Protein AF-A0A966YD50-F1 (afdb_monomer)

Foldseek 3Di:
DVVVVVLVVLQVVLQVQLVVQQVVCCVVPVHGQDFDVSSCVRRQVPPDPPGRDHDDDDPQWDWGQDRVVRGIDIDGRVVVVPD

Nearest PDB structures (foldseek):
  7u32-assembly1_A  TM=5.358E-01  e=5.956E+00  Visna/maedi virus EV1 KV1772
  6mux-assembly1_S  TM=2.664E-01  e=5.956E+00  Plasmodium falciparum 3D7

Structure (mmCIF, N/CA/C/O backbone):
data_AF-A0A966YD50-F1
#
_entry.id   AF-A0A966YD50-F1
#
loop_
_atom_site.group_PDB
_atom_site.id
_atom_site.type_symbol
_atom_site.label_atom_id
_atom_site.label_alt_id
_atom_site.label_comp_id
_atom_site.label_asym_id
_atom_site.label_entity_id
_atom_site.label_seq_id
_atom_site.pdbx_PDB_ins_code
_atom_site.Cartn_x
_atom_site.Cartn_y
_atom_site.Cartn_z
_atom_site.occupancy
_atom_site.B_iso_or_equiv
_atom_site.auth_seq_id
_atom_site.auth_comp_id
_atom_site.auth_asym_id
_atom_site.auth_atom_id
_atom_site.pdbx_PDB_model_num
ATOM 1 N N . MET A 1 1 ? 23.557 -1.626 -10.926 1.00 51.88 1 MET A N 1
ATOM 2 C CA . MET A 1 1 ? 23.751 -1.737 -9.461 1.00 51.88 1 MET A CA 1
ATOM 3 C C . MET A 1 1 ? 23.126 -0.581 -8.673 1.00 51.88 1 MET A C 1
ATOM 5 O O . MET A 1 1 ? 22.463 -0.865 -7.688 1.00 51.88 1 MET A O 1
ATOM 9 N N . ALA A 1 2 ? 23.233 0.689 -9.091 1.00 53.31 2 ALA A N 1
ATOM 10 C CA . ALA A 1 2 ? 22.568 1.800 -8.382 1.00 53.31 2 ALA A CA 1
ATOM 11 C C . ALA A 1 2 ? 21.021 1.754 -8.438 1.00 53.31 2 ALA A C 1
ATOM 13 O O . ALA A 1 2 ? 20.363 2.090 -7.457 1.00 53.31 2 ALA A O 1
ATOM 14 N N . ALA A 1 3 ? 20.438 1.285 -9.550 1.00 52.69 3 ALA A N 1
ATOM 15 C CA . ALA A 1 3 ? 18.983 1.197 -9.723 1.00 52.69 3 ALA A CA 1
ATOM 16 C C . ALA A 1 3 ? 18.301 0.223 -8.739 1.00 52.69 3 ALA A C 1
ATOM 18 O O . ALA A 1 3 ? 17.232 0.538 -8.224 1.00 52.69 3 ALA A O 1
ATOM 19 N N . ASP A 1 4 ? 18.921 -0.921 -8.429 1.00 55.88 4 ASP A N 1
ATOM 20 C CA . ASP A 1 4 ? 18.384 -1.903 -7.471 1.00 55.88 4 ASP A CA 1
ATOM 21 C C . ASP A 1 4 ? 18.434 -1.408 -6.022 1.00 55.88 4 ASP A C 1
ATOM 23 O O . ASP A 1 4 ? 17.459 -1.535 -5.280 1.00 55.88 4 ASP A O 1
ATOM 27 N N . ALA A 1 5 ? 19.541 -0.781 -5.616 1.00 54.72 5 ALA A N 1
ATOM 28 C CA . ALA A 1 5 ? 19.670 -0.203 -4.278 1.00 54.72 5 ALA A CA 1
ATOM 29 C C . ALA A 1 5 ? 18.710 0.985 -4.072 1.00 54.72 5 ALA A C 1
ATOM 31 O O . ALA A 1 5 ? 18.107 1.124 -3.003 1.00 54.72 5 ALA A O 1
ATOM 32 N N . TYR A 1 6 ? 18.514 1.801 -5.115 1.00 52.03 6 TYR A N 1
ATOM 33 C CA . TYR A 1 6 ? 17.544 2.895 -5.122 1.00 52.03 6 TYR A CA 1
ATOM 34 C C . TYR A 1 6 ? 16.107 2.366 -5.025 1.00 52.03 6 TYR A C 1
ATOM 36 O O . TYR A 1 6 ? 15.363 2.790 -4.145 1.00 52.03 6 TYR A O 1
ATOM 44 N N . ARG A 1 7 ? 15.739 1.360 -5.833 1.00 62.03 7 ARG A N 1
ATOM 45 C CA . ARG A 1 7 ? 14.433 0.677 -5.760 1.00 62.03 7 ARG A CA 1
ATOM 46 C C . ARG A 1 7 ? 14.162 0.060 -4.392 1.00 62.03 7 ARG A C 1
ATOM 48 O O . ARG A 1 7 ? 13.055 0.182 -3.880 1.00 62.03 7 ARG A O 1
ATOM 55 N N . THR A 1 8 ? 15.174 -0.549 -3.779 1.00 66.06 8 THR A N 1
ATOM 56 C CA . THR A 1 8 ? 15.055 -1.155 -2.445 1.00 66.06 8 THR A CA 1
ATOM 57 C C . THR A 1 8 ? 14.824 -0.094 -1.367 1.00 66.06 8 THR A C 1
ATOM 59 O O . THR A 1 8 ? 13.965 -0.259 -0.503 1.00 66.06 8 THR A O 1
ATOM 62 N N . SER A 1 9 ? 15.565 1.015 -1.423 1.00 64.06 9 S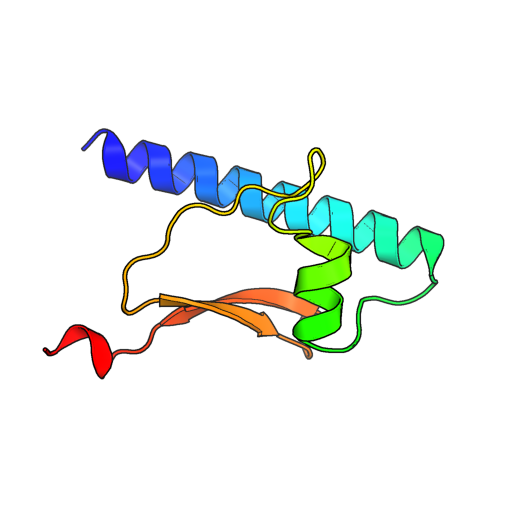ER A N 1
ATOM 63 C CA . SER A 1 9 ? 15.449 2.111 -0.452 1.00 64.06 9 SER A CA 1
ATOM 64 C C . SER A 1 9 ? 14.121 2.861 -0.593 1.00 64.06 9 SER A C 1
ATOM 66 O O . SER A 1 9 ? 13.428 3.072 0.399 1.00 64.06 9 SER A O 1
ATOM 68 N N . VAL A 1 10 ? 13.723 3.192 -1.826 1.00 67.44 10 VAL A N 1
ATOM 69 C CA . VAL A 1 10 ? 12.435 3.840 -2.126 1.00 67.44 10 VAL A CA 1
ATOM 70 C C . VAL A 1 10 ? 11.266 2.912 -1.793 1.00 67.44 10 VAL A C 1
ATOM 72 O O . VAL A 1 10 ? 10.290 3.362 -1.205 1.00 67.44 10 VAL A O 1
ATOM 75 N N . GLY A 1 11 ? 11.381 1.609 -2.070 1.00 71.81 11 GLY A N 1
ATOM 76 C CA . GLY A 1 11 ? 10.376 0.612 -1.693 1.00 71.81 11 GLY A CA 1
ATOM 77 C C . GLY A 1 11 ? 10.151 0.534 -0.183 1.00 71.81 11 GLY A C 1
ATOM 78 O O . GLY A 1 11 ? 9.007 0.539 0.261 1.00 71.81 11 GLY A O 1
ATOM 79 N N . LYS A 1 12 ? 11.223 0.547 0.620 1.00 76.62 12 LYS A N 1
ATOM 80 C CA . LYS A 1 12 ? 11.112 0.586 2.088 1.00 76.62 12 LYS A CA 1
ATOM 81 C C . LYS A 1 12 ? 10.446 1.867 2.590 1.00 76.62 12 LYS A C 1
ATOM 83 O O . LYS A 1 12 ? 9.588 1.796 3.464 1.00 76.62 12 LYS A O 1
ATOM 88 N N . MET A 1 13 ? 10.815 3.023 2.037 1.00 80.94 13 MET A N 1
ATOM 89 C CA . MET A 1 13 ? 10.213 4.310 2.412 1.00 80.94 13 MET A CA 1
ATOM 90 C C . MET A 1 13 ? 8.733 4.377 2.035 1.00 80.94 13 MET A C 1
ATOM 92 O O . MET A 1 13 ? 7.916 4.805 2.844 1.00 80.94 13 MET A O 1
ATOM 96 N N . ALA A 1 14 ? 8.376 3.880 0.850 1.00 79.31 14 ALA A N 1
ATOM 97 C CA . ALA A 1 14 ? 6.993 3.774 0.410 1.00 79.31 14 ALA A CA 1
ATOM 98 C C . ALA A 1 14 ? 6.169 2.879 1.349 1.00 79.31 14 ALA A C 1
ATOM 100 O O . ALA A 1 14 ? 5.098 3.289 1.785 1.00 79.31 14 ALA A O 1
ATOM 101 N N . MET A 1 15 ? 6.684 1.703 1.730 1.00 80.75 15 MET A N 1
ATOM 102 C CA . MET A 1 15 ? 6.003 0.823 2.689 1.00 80.75 15 MET A CA 1
ATOM 103 C C . MET A 1 15 ? 5.807 1.493 4.055 1.00 80.75 15 MET A C 1
ATOM 105 O O . MET A 1 15 ? 4.707 1.444 4.595 1.00 80.75 15 MET A O 1
ATOM 109 N N . MET A 1 16 ? 6.828 2.174 4.587 1.00 85.06 16 MET A N 1
ATOM 110 C CA . MET A 1 16 ? 6.703 2.908 5.853 1.00 85.06 16 MET A CA 1
ATOM 111 C C . MET A 1 16 ? 5.657 4.028 5.773 1.00 85.06 16 MET A C 1
ATOM 113 O O . 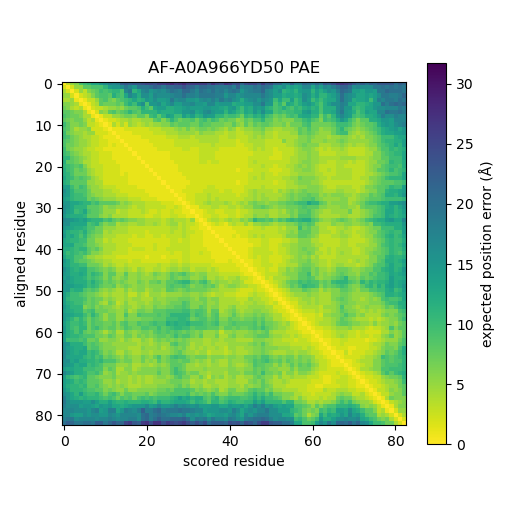MET A 1 16 ? 4.856 4.194 6.690 1.00 85.06 16 MET A O 1
ATOM 117 N N . ALA A 1 17 ? 5.619 4.773 4.667 1.00 87.75 17 ALA A N 1
ATOM 118 C CA . ALA A 1 17 ? 4.640 5.837 4.471 1.00 87.75 17 ALA A CA 1
ATOM 119 C C . ALA A 1 17 ? 3.203 5.289 4.359 1.00 87.75 17 ALA A C 1
ATOM 121 O O . ALA A 1 17 ? 2.267 5.891 4.888 1.00 87.75 17 ALA A O 1
ATOM 122 N N . VAL A 1 18 ? 3.031 4.119 3.734 1.00 88.00 18 VAL A N 1
ATOM 123 C CA . VAL A 1 18 ? 1.758 3.383 3.710 1.00 88.00 18 VAL A CA 1
ATOM 124 C C . VAL A 1 18 ? 1.330 2.977 5.116 1.00 88.00 18 VAL A C 1
ATOM 126 O O . VAL A 1 18 ? 0.185 3.219 5.490 1.00 88.00 18 VAL A O 1
ATOM 129 N N . GLU A 1 19 ? 2.228 2.392 5.911 1.00 88.31 19 GLU A N 1
ATOM 130 C CA . GLU A 1 19 ? 1.917 2.000 7.292 1.00 88.31 19 GLU A CA 1
ATOM 131 C C . GLU A 1 19 ? 1.529 3.215 8.148 1.00 88.31 19 GLU A C 1
ATOM 133 O O . GLU A 1 19 ? 0.543 3.167 8.885 1.00 88.31 19 GLU A O 1
ATOM 138 N N . GLN A 1 20 ? 2.230 4.340 7.988 1.00 90.06 20 GLN A N 1
ATOM 139 C CA . GLN A 1 20 ? 1.886 5.589 8.662 1.00 90.06 20 GLN A CA 1
ATOM 140 C C . GLN A 1 20 ? 0.494 6.096 8.254 1.00 90.06 20 GLN A C 1
ATOM 142 O O . GLN A 1 20 ? -0.304 6.466 9.115 1.00 90.06 20 GLN A O 1
ATOM 147 N N . ARG A 1 21 ? 0.172 6.089 6.955 1.00 90.31 21 ARG A N 1
ATOM 148 C CA . ARG A 1 21 ? -1.148 6.483 6.437 1.00 90.31 21 ARG A CA 1
ATOM 149 C C . ARG A 1 21 ? -2.263 5.582 6.948 1.00 90.31 21 ARG A C 1
ATOM 151 O O . ARG A 1 21 ? -3.301 6.095 7.346 1.00 90.31 21 ARG A O 1
ATOM 158 N N . LEU A 1 22 ? -2.044 4.269 6.988 1.00 89.50 22 LEU A N 1
ATOM 159 C CA . LEU A 1 22 ? -2.993 3.311 7.559 1.00 89.50 22 LEU A CA 1
ATOM 160 C C . LEU A 1 22 ? -3.246 3.595 9.040 1.00 89.50 22 LEU A C 1
ATOM 162 O O . LEU A 1 22 ? -4.399 3.625 9.462 1.00 89.50 22 LEU A O 1
ATOM 166 N N . SER A 1 23 ? -2.192 3.870 9.813 1.00 90.69 23 SER A N 1
ATOM 167 C CA . SER A 1 23 ? -2.330 4.230 11.227 1.00 90.69 23 SER A CA 1
ATOM 168 C C . SER A 1 23 ? -3.115 5.530 11.415 1.00 90.69 23 SER A C 1
ATOM 170 O O . SER A 1 23 ? -3.946 5.611 12.317 1.00 90.69 23 SER A O 1
ATOM 172 N N . LEU A 1 24 ? -2.880 6.539 10.570 1.00 91.56 24 LEU A N 1
ATOM 173 C CA . LEU A 1 24 ? -3.629 7.799 10.599 1.00 91.56 24 LEU A CA 1
ATOM 174 C C . LEU A 1 24 ? -5.088 7.600 10.186 1.00 91.56 24 LEU A C 1
ATOM 176 O O . LEU A 1 24 ? -5.984 8.164 10.806 1.00 91.56 24 LEU A O 1
ATOM 180 N N . TYR A 1 25 ? -5.344 6.801 9.153 1.00 91.31 25 TYR A N 1
ATOM 181 C CA . TYR A 1 25 ? -6.695 6.474 8.714 1.00 91.31 25 TYR A CA 1
ATOM 182 C C . TYR A 1 25 ? -7.459 5.747 9.823 1.00 91.31 25 TYR A C 1
ATOM 184 O O . TYR A 1 25 ? -8.547 6.172 10.196 1.00 91.31 25 TYR A O 1
ATOM 192 N N . GLN A 1 26 ? -6.852 4.728 10.436 1.00 91.06 26 GLN A N 1
ATOM 193 C CA . GLN A 1 26 ? -7.447 4.010 11.560 1.00 91.06 26 GLN A CA 1
ATOM 194 C C . GLN A 1 26 ? -7.722 4.928 12.753 1.00 91.06 26 GLN A C 1
ATOM 196 O O . GLN A 1 26 ? -8.780 4.826 13.365 1.00 91.06 26 GLN A O 1
ATOM 201 N N . ALA A 1 27 ? -6.808 5.845 13.076 1.00 92.75 27 ALA A N 1
ATOM 202 C CA . ALA A 1 27 ? -7.016 6.804 14.158 1.00 92.75 27 ALA A CA 1
ATOM 203 C C . ALA A 1 27 ? -8.178 7.776 13.877 1.00 92.75 27 ALA A C 1
ATOM 205 O O . ALA A 1 27 ? -8.874 8.175 14.806 1.00 92.75 27 ALA A O 1
ATOM 206 N N . GLN A 1 28 ? -8.396 8.146 12.611 1.00 91.44 28 GLN A N 1
ATOM 207 C CA . GLN A 1 28 ? -9.457 9.072 12.199 1.00 91.44 28 GLN A CA 1
ATOM 208 C C . GLN A 1 28 ? -10.823 8.389 12.028 1.00 91.44 28 GLN A C 1
ATOM 210 O O . GLN A 1 28 ? -11.842 8.966 12.397 1.00 91.44 28 GLN A O 1
ATOM 215 N N . HIS A 1 29 ? -10.852 7.176 11.473 1.00 90.62 29 HIS A N 1
ATOM 216 C CA . HIS A 1 29 ? -12.082 6.468 11.097 1.00 90.62 29 HIS A CA 1
ATOM 217 C C . HIS A 1 29 ? -12.467 5.339 12.063 1.00 90.62 29 HIS A C 1
ATOM 219 O O . HIS A 1 29 ? -13.580 4.826 11.992 1.00 90.62 29 HIS A O 1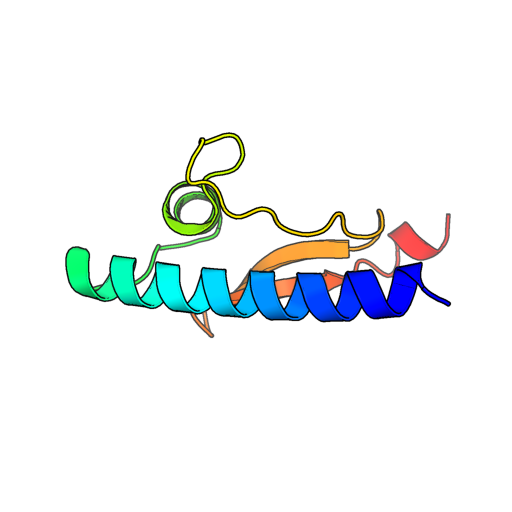
ATOM 225 N N . GLY A 1 30 ? -11.565 4.928 12.957 1.00 90.62 30 GLY A N 1
ATOM 226 C CA . GLY A 1 30 ? -11.760 3.805 13.879 1.00 90.62 30 GLY A CA 1
ATOM 227 C C . GLY A 1 30 ? -1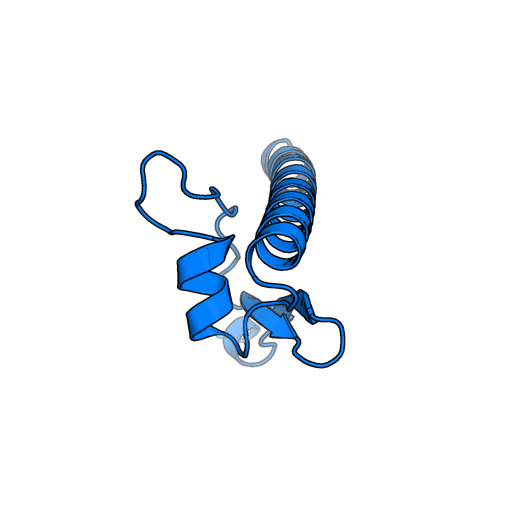1.557 2.418 13.254 1.00 90.62 30 GLY A C 1
ATOM 228 O O . GLY A 1 30 ? -11.481 1.431 13.983 1.00 90.62 30 GLY A O 1
ATOM 229 N N . ASP A 1 31 ? -11.417 2.326 11.931 1.00 87.31 31 ASP A N 1
ATOM 230 C CA . ASP A 1 31 ? -11.100 1.096 11.202 1.00 87.31 31 ASP A CA 1
ATOM 231 C C . ASP A 1 31 ? -10.166 1.407 10.024 1.00 87.31 31 ASP A C 1
ATOM 233 O O . ASP A 1 31 ? -9.923 2.557 9.666 1.00 87.31 31 ASP A O 1
ATOM 237 N N . LEU A 1 32 ? -9.608 0.358 9.443 1.00 88.00 32 LEU A N 1
ATOM 238 C CA . LEU A 1 32 ? -8.767 0.387 8.257 1.00 88.00 32 LEU A CA 1
ATOM 239 C C . LEU A 1 32 ? -9.636 0.294 6.990 1.00 88.00 32 LEU A C 1
ATOM 241 O O . LEU A 1 32 ? -10.757 -0.219 7.051 1.00 88.00 32 LEU A O 1
ATOM 245 N N . PRO A 1 33 ? -9.141 0.774 5.836 1.00 85.12 33 PRO A N 1
ATOM 246 C CA . PRO A 1 33 ? -9.919 0.802 4.604 1.00 85.12 33 PRO A CA 1
ATOM 247 C C . PRO A 1 33 ? -10.370 -0.604 4.196 1.00 85.12 33 PRO A C 1
ATOM 249 O O . PRO A 1 33 ? -9.586 -1.555 4.178 1.00 85.12 33 PRO A O 1
ATOM 252 N N . GLN A 1 34 ? -11.650 -0.734 3.851 1.00 82.75 34 GLN A N 1
ATOM 253 C CA . 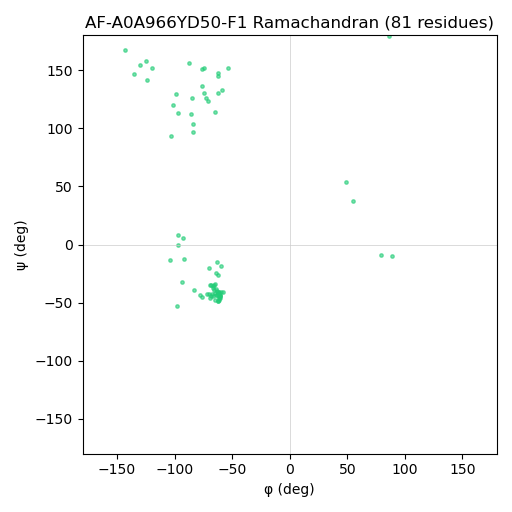GLN A 1 34 ? -12.219 -2.010 3.434 1.00 82.75 34 GLN A CA 1
ATOM 254 C C . GLN A 1 34 ? -11.957 -2.237 1.944 1.00 82.75 34 GLN A C 1
ATOM 256 O O . GLN A 1 34 ?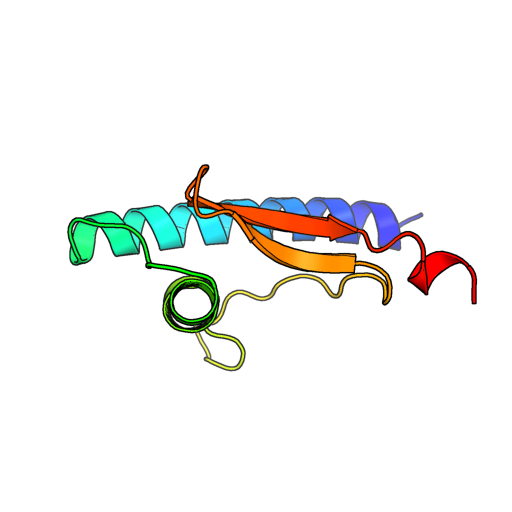 -12.607 -1.657 1.077 1.00 82.75 34 GLN A O 1
ATOM 261 N N . GLY A 1 35 ? -10.987 -3.104 1.660 1.00 83.00 35 GLY A N 1
ATOM 262 C CA . GLY A 1 35 ? -10.676 -3.546 0.306 1.00 83.00 35 GLY A CA 1
ATOM 263 C C . GLY A 1 35 ? -9.713 -2.637 -0.457 1.00 83.00 35 GLY A C 1
ATOM 264 O O . GLY A 1 35 ? -9.219 -1.622 0.036 1.00 83.00 35 GLY A O 1
ATOM 265 N N . TYR A 1 36 ? -9.423 -3.054 -1.689 1.00 81.25 36 TYR A N 1
ATOM 266 C CA . TYR A 1 36 ? -8.370 -2.467 -2.512 1.00 81.25 36 TYR A CA 1
ATOM 267 C C . TYR A 1 36 ? -8.681 -1.033 -2.959 1.00 81.25 36 TYR A C 1
ATOM 269 O O . TYR A 1 36 ? -7.826 -0.164 -2.827 1.00 81.25 36 TYR A O 1
ATOM 277 N N . ASP A 1 37 ? -9.905 -0.750 -3.414 1.00 83.88 37 ASP A N 1
ATOM 278 C CA . ASP A 1 37 ? -10.282 0.590 -3.884 1.00 83.88 37 ASP A CA 1
ATOM 279 C C . ASP A 1 37 ? -10.171 1.656 -2.792 1.00 83.88 37 ASP A C 1
ATOM 281 O O . ASP A 1 37 ? -9.595 2.720 -3.021 1.00 83.88 37 ASP A O 1
ATOM 285 N N . GLY A 1 38 ? -10.686 1.364 -1.593 1.00 85.62 38 GLY A N 1
ATOM 286 C CA . GLY A 1 38 ? -10.578 2.265 -0.446 1.00 85.62 38 GLY A CA 1
ATOM 287 C C . GLY A 1 38 ? -9.124 2.465 -0.033 1.00 85.62 38 GLY A C 1
ATOM 288 O O . GLY A 1 38 ? -8.697 3.584 0.224 1.00 85.62 38 GLY A O 1
ATOM 289 N N . PHE A 1 39 ? -8.329 1.396 -0.055 1.00 87.12 39 PHE A N 1
ATOM 290 C CA . PHE A 1 39 ? -6.906 1.481 0.232 1.00 87.12 39 PHE A CA 1
ATOM 291 C C . PHE A 1 39 ? -6.162 2.375 -0.779 1.00 87.12 39 PHE A C 1
ATOM 293 O O . PHE A 1 39 ? -5.430 3.282 -0.385 1.00 87.12 39 PHE A O 1
ATOM 300 N N . ILE A 1 40 ? -6.370 2.186 -2.084 1.00 86.31 40 ILE A N 1
ATOM 301 C CA . ILE A 1 40 ? -5.712 3.009 -3.107 1.00 86.31 40 ILE A CA 1
ATOM 302 C C . ILE A 1 40 ? -6.161 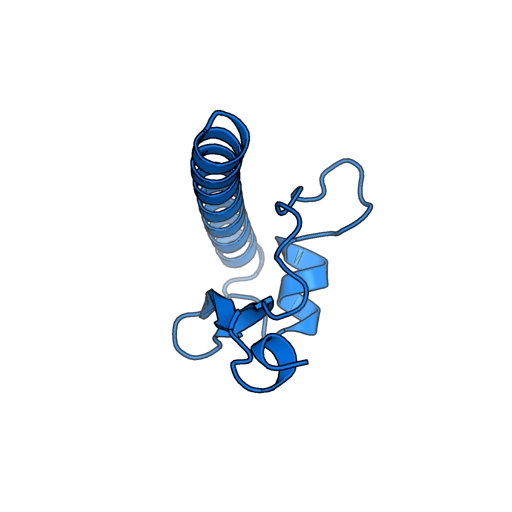4.469 -3.012 1.00 86.31 40 ILE A C 1
ATOM 304 O O . ILE A 1 40 ? -5.322 5.367 -3.075 1.00 86.31 40 ILE A O 1
ATOM 308 N N . ARG A 1 41 ? -7.459 4.727 -2.833 1.00 87.94 41 ARG A N 1
ATOM 309 C CA . ARG A 1 41 ? -7.993 6.094 -2.795 1.00 87.94 41 ARG A CA 1
ATOM 310 C C . ARG A 1 41 ? -7.626 6.848 -1.529 1.00 87.94 41 ARG A C 1
ATOM 312 O O . ARG A 1 41 ? -7.251 8.003 -1.638 1.00 87.94 41 ARG A O 1
ATOM 319 N N . GLU A 1 42 ? -7.690 6.214 -0.363 1.00 88.25 42 GLU A N 1
ATOM 320 C CA . GLU A 1 42 ? -7.531 6.908 0.922 1.00 88.25 42 GLU A CA 1
ATOM 321 C C . GLU A 1 42 ? -6.087 6.881 1.436 1.00 88.25 42 GLU A C 1
ATOM 323 O O . GLU A 1 42 ? -5.634 7.820 2.087 1.00 88.25 42 GLU A O 1
ATOM 328 N N . ILE A 1 43 ? -5.338 5.811 1.147 1.00 88.69 43 ILE A N 1
ATOM 329 C CA . ILE A 1 43 ? -3.980 5.617 1.675 1.00 88.69 43 ILE A CA 1
ATOM 330 C C . ILE A 1 43 ? -2.944 6.052 0.646 1.00 88.69 43 ILE A C 1
ATOM 332 O O . ILE A 1 43 ? -2.075 6.870 0.960 1.00 88.69 43 ILE A O 1
ATOM 336 N N . ILE A 1 44 ? -3.038 5.516 -0.578 1.00 87.19 44 ILE A N 1
ATOM 337 C CA . ILE A 1 44 ? -2.064 5.794 -1.641 1.00 87.19 44 ILE A CA 1
ATOM 338 C C . ILE A 1 44 ? -2.310 7.164 -2.271 1.00 87.19 44 ILE A C 1
ATOM 340 O O . ILE A 1 44 ? -1.348 7.899 -2.469 1.00 87.19 44 ILE A O 1
ATOM 344 N N . GLN A 1 45 ? -3.566 7.528 -2.549 1.00 88.12 45 GLN A N 1
ATOM 345 C CA . GLN A 1 45 ? -3.942 8.804 -3.174 1.00 88.12 45 GLN A CA 1
ATOM 346 C C . GLN A 1 45 ? -3.109 9.117 -4.438 1.00 88.12 45 GLN A C 1
ATOM 348 O O . GLN A 1 45 ? -2.452 10.158 -4.514 1.00 88.12 45 GLN A O 1
ATOM 353 N N . PRO A 1 46 ? -3.051 8.211 -5.434 1.00 82.81 46 PRO A N 1
ATOM 354 C CA . PRO A 1 46 ? -2.197 8.409 -6.600 1.00 82.81 46 PRO A CA 1
ATOM 355 C C . PRO A 1 46 ? -2.621 9.659 -7.383 1.00 82.81 46 PRO A C 1
ATOM 357 O O . PRO A 1 46 ? -3.789 9.819 -7.723 1.00 82.81 46 PRO A O 1
ATOM 360 N N . GLY A 1 47 ? -1.661 10.531 -7.696 1.00 79.56 47 GLY A N 1
ATOM 361 C CA . GLY A 1 47 ? -1.907 11.773 -8.440 1.00 79.56 47 GLY A CA 1
ATOM 362 C C . GLY A 1 47 ? -2.263 12.984 -7.574 1.00 79.56 47 GLY A C 1
ATOM 363 O O . GLY A 1 47 ? -2.228 14.103 -8.079 1.00 79.56 47 GLY A O 1
ATOM 364 N N . GLU A 1 48 ? -2.522 12.793 -6.278 1.00 84.00 48 GLU A N 1
ATOM 365 C CA . GLU A 1 48 ? -2.692 13.902 -5.339 1.00 84.00 48 GLU A CA 1
ATOM 366 C C . GLU A 1 48 ? -1.334 14.523 -4.964 1.00 84.00 48 GLU A C 1
ATOM 368 O O . GLU A 1 48 ? -0.320 13.818 -4.904 1.00 84.00 48 GLU A O 1
ATOM 373 N N . PRO A 1 49 ? -1.280 15.826 -4.631 1.00 78.62 49 PRO A N 1
ATOM 374 C CA . PRO A 1 49 ? -0.049 16.487 -4.188 1.00 78.62 49 PRO A CA 1
ATOM 375 C C . PRO A 1 49 ? 0.504 15.904 -2.879 1.00 78.62 49 PRO A C 1
ATOM 377 O O . PRO A 1 49 ? 1.710 15.946 -2.644 1.00 78.62 49 PRO A O 1
ATOM 380 N N . ALA A 1 50 ? -0.366 15.329 -2.045 1.00 78.56 50 ALA A N 1
ATOM 381 C CA . ALA A 1 50 ? 0.012 14.560 -0.865 1.00 78.56 50 ALA A CA 1
ATOM 382 C C . ALA A 1 50 ? 0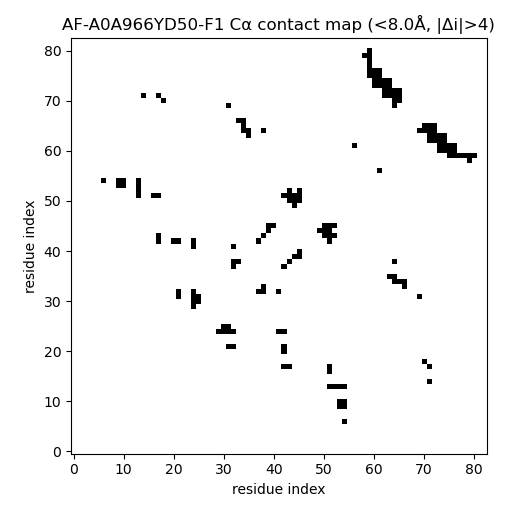.026 13.041 -1.129 1.00 78.56 50 ALA A C 1
ATOM 384 O O . ALA A 1 50 ? 0.153 12.271 -0.187 1.00 78.56 50 ALA A O 1
ATOM 385 N N . GLY A 1 51 ? -0.121 12.572 -2.365 1.00 81.62 51 GLY A N 1
ATOM 386 C CA . GLY A 1 51 ? -0.128 11.148 -2.691 1.00 81.62 51 GLY A CA 1
ATOM 387 C C . GLY A 1 51 ? 1.184 10.444 -2.348 1.00 81.62 51 GLY A C 1
ATOM 388 O O . GLY A 1 51 ? 2.270 11.023 -2.440 1.00 81.62 51 GLY A O 1
ATOM 389 N N . LEU A 1 52 ? 1.102 9.168 -1.974 1.00 84.44 52 LEU A N 1
ATOM 390 C CA . LEU A 1 52 ? 2.282 8.327 -1.830 1.00 84.44 52 LEU A CA 1
ATOM 391 C C . LEU A 1 52 ? 2.837 7.971 -3.209 1.00 84.44 52 LEU A C 1
ATOM 393 O O . LEU A 1 52 ? 2.147 7.403 -4.055 1.00 84.44 52 LEU A O 1
ATOM 397 N N . GLN A 1 53 ? 4.122 8.255 -3.416 1.00 79.56 53 GLN A N 1
ATOM 398 C CA . GLN A 1 53 ? 4.835 7.811 -4.608 1.00 79.56 53 GLN A CA 1
ATOM 399 C C . GLN A 1 53 ? 5.331 6.384 -4.404 1.00 79.56 53 GLN A C 1
ATOM 401 O O . GLN A 1 53 ? 6.373 6.141 -3.791 1.00 79.56 53 GLN A O 1
ATOM 406 N N . LEU A 1 54 ? 4.562 5.431 -4.918 1.00 79.44 54 LEU A N 1
ATOM 407 C CA . LEU A 1 54 ? 4.997 4.045 -4.976 1.00 79.44 54 LEU A CA 1
ATOM 408 C C . LEU A 1 54 ? 6.014 3.872 -6.116 1.00 79.44 54 LEU A C 1
ATOM 410 O O . LEU A 1 54 ? 5.805 4.408 -7.209 1.00 79.44 54 LEU A O 1
ATOM 414 N N . PRO A 1 55 ? 7.123 3.142 -5.898 1.00 78.19 55 PRO A N 1
ATOM 415 C CA . PRO A 1 55 ? 8.068 2.872 -6.966 1.00 78.19 55 PRO A CA 1
ATOM 416 C C . PRO A 1 55 ? 7.404 2.062 -8.076 1.00 78.19 55 PRO A C 1
ATOM 418 O O . PRO A 1 55 ? 6.586 1.176 -7.837 1.00 78.19 55 PRO A O 1
ATOM 421 N N . MET A 1 56 ? 7.804 2.345 -9.312 1.00 78.81 56 MET A N 1
ATOM 422 C CA . MET A 1 56 ? 7.308 1.606 -10.462 1.00 78.81 56 MET A CA 1
ATOM 423 C C . MET A 1 56 ? 7.775 0.149 -10.385 1.00 78.81 56 MET A C 1
ATOM 425 O O . MET A 1 56 ? 8.977 -0.147 -10.461 1.00 78.81 56 MET A O 1
ATOM 429 N N . LEU A 1 57 ? 6.802 -0.745 -10.224 1.00 76.25 57 LEU A N 1
ATOM 430 C CA . LEU A 1 57 ? 7.014 -2.180 -10.214 1.00 76.25 57 LEU A CA 1
ATOM 431 C C . LEU A 1 57 ? 7.284 -2.703 -11.639 1.00 76.25 57 LEU A C 1
ATOM 433 O O . LEU A 1 57 ? 6.842 -2.103 -12.624 1.00 76.25 57 LEU A O 1
ATOM 437 N N . PRO A 1 58 ? 8.029 -3.811 -11.782 1.00 79.75 58 PRO A N 1
ATOM 438 C CA . PRO A 1 58 ? 8.089 -4.570 -13.025 1.00 79.75 58 PRO A CA 1
ATOM 439 C C . PRO A 1 58 ? 6.690 -4.957 -13.520 1.00 79.75 58 PRO A C 1
ATOM 441 O O . PRO A 1 58 ? 5.795 -5.189 -12.720 1.00 79.75 58 PRO A O 1
ATOM 444 N N . TYR A 1 59 ? 6.518 -5.122 -14.832 1.00 78.7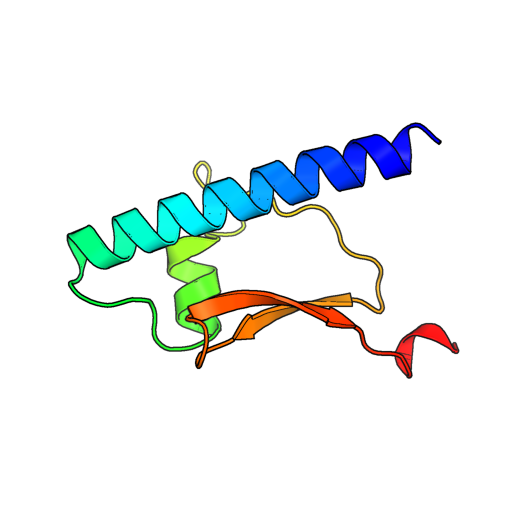5 59 TYR A N 1
ATOM 445 C CA . TYR A 1 59 ? 5.218 -5.421 -15.458 1.00 78.75 59 TYR A CA 1
ATOM 446 C C . TYR A 1 59 ? 4.545 -6.726 -14.974 1.00 78.75 59 TYR A C 1
ATOM 448 O O . TYR A 1 59 ? 3.347 -6.932 -15.171 1.00 78.75 59 TYR A O 1
ATOM 456 N N . TYR A 1 60 ? 5.318 -7.629 -14.369 1.00 78.00 60 TYR A N 1
ATOM 457 C CA . TYR A 1 60 ? 4.846 -8.877 -13.770 1.00 78.00 60 TYR A CA 1
ATOM 458 C C . TYR A 1 60 ? 4.535 -8.739 -12.272 1.00 78.00 60 TYR A C 1
ATOM 460 O O . TYR A 1 60 ? 4.265 -9.742 -11.623 1.00 78.00 60 TYR A O 1
ATOM 468 N N . GLN A 1 61 ? 4.597 -7.538 -11.704 1.00 80.88 61 GLN A N 1
ATOM 469 C CA . GLN A 1 61 ? 4.286 -7.265 -10.306 1.00 80.88 61 GLN A CA 1
ATOM 470 C C . GLN A 1 61 ? 3.198 -6.197 -10.218 1.00 80.88 61 GLN A C 1
ATOM 472 O O . GLN A 1 61 ? 3.202 -5.229 -10.975 1.00 80.88 61 GLN A O 1
ATOM 477 N N . GLU A 1 62 ? 2.282 -6.360 -9.272 1.00 79.38 62 GLU A N 1
ATOM 478 C CA . GLU A 1 62 ? 1.227 -5.389 -9.001 1.00 79.38 62 GLU A CA 1
ATOM 479 C C . GLU A 1 62 ? 1.091 -5.172 -7.498 1.00 79.38 62 GLU A C 1
ATOM 481 O O . GLU A 1 62 ? 1.314 -6.075 -6.688 1.00 79.38 62 GLU A O 1
ATOM 486 N N . TYR A 1 63 ? 0.744 -3.948 -7.123 1.00 80.81 63 TYR A N 1
ATOM 487 C CA . TYR A 1 63 ? 0.390 -3.638 -5.751 1.00 80.81 63 TYR A CA 1
ATOM 488 C C . TYR A 1 63 ? -0.995 -4.196 -5.450 1.00 80.81 63 TYR A C 1
ATOM 490 O O . TYR A 1 63 ? -1.940 -3.935 -6.183 1.00 80.81 63 TYR A O 1
ATOM 498 N N . ALA A 1 64 ? -1.117 -4.925 -4.350 1.00 81.31 64 ALA A N 1
ATOM 499 C CA . ALA A 1 64 ? -2.383 -5.444 -3.867 1.00 81.31 64 ALA A CA 1
ATOM 500 C C . ALA A 1 64 ? -2.558 -5.104 -2.387 1.00 81.31 64 ALA A C 1
ATOM 502 O O . ALA A 1 64 ? -1.594 -4.911 -1.645 1.00 81.31 64 ALA A O 1
ATOM 503 N N . TYR A 1 65 ? -3.811 -5.026 -1.960 1.00 82.69 65 TYR A N 1
ATOM 504 C CA . TYR A 1 65 ? -4.164 -4.884 -0.556 1.00 82.69 65 TYR A CA 1
ATOM 505 C C . TYR A 1 65 ? -4.598 -6.245 -0.033 1.00 82.69 65 TYR A C 1
ATOM 507 O O . TYR A 1 65 ? -5.556 -6.822 -0.547 1.00 82.69 65 TYR A O 1
ATOM 515 N N . ASP A 1 66 ? -3.895 -6.759 0.971 1.00 81.62 66 ASP A N 1
ATOM 516 C CA . ASP A 1 66 ? -4.298 -7.982 1.652 1.00 81.62 66 ASP A CA 1
ATOM 517 C C . ASP A 1 66 ? -5.292 -7.627 2.772 1.00 81.62 66 ASP A C 1
ATOM 519 O O . ASP A 1 66 ? -4.891 -6.994 3.750 1.00 81.62 66 ASP A O 1
ATOM 523 N N . PRO A 1 67 ? -6.577 -8.018 2.677 1.00 75.06 67 PRO A N 1
ATOM 524 C CA . PRO A 1 67 ? -7.578 -7.704 3.694 1.00 75.06 67 PRO A CA 1
ATOM 525 C C . PRO A 1 67 ? -7.372 -8.472 5.007 1.00 75.06 67 PRO A C 1
ATOM 527 O O . PRO A 1 67 ? -7.883 -8.038 6.038 1.00 75.06 67 PRO A O 1
ATOM 530 N N . ALA A 1 68 ? -6.638 -9.592 4.997 1.00 77.88 68 ALA A N 1
ATOM 531 C CA . ALA A 1 68 ? -6.373 -10.380 6.198 1.00 77.88 68 ALA A CA 1
ATOM 532 C C . ALA A 1 68 ? -5.308 -9.712 7.073 1.00 77.88 68 ALA A C 1
ATOM 534 O O . ALA A 1 68 ? -5.474 -9.592 8.286 1.00 77.88 68 ALA A O 1
ATOM 535 N N . THR A 1 69 ? -4.224 -9.243 6.452 1.00 78.31 69 THR A N 1
ATOM 536 C CA . THR A 1 69 ? -3.149 -8.524 7.156 1.00 78.31 69 THR A CA 1
ATOM 537 C C . THR A 1 69 ? -3.353 -7.012 7.178 1.00 78.31 69 THR A C 1
ATOM 539 O O . THR A 1 69 ? -2.680 -6.317 7.938 1.00 78.31 69 THR A O 1
ATOM 542 N N . LYS A 1 70 ? -4.298 -6.506 6.377 1.00 77.81 70 LYS A N 1
ATOM 543 C CA . LYS A 1 70 ? -4.608 -5.089 6.168 1.00 77.81 70 LYS A CA 1
ATOM 544 C C . LYS A 1 70 ? -3.388 -4.269 5.729 1.00 77.81 70 LYS A C 1
ATOM 546 O O . LYS A 1 70 ? -3.226 -3.117 6.133 1.00 77.81 70 LYS A O 1
ATOM 551 N N . LYS A 1 71 ? -2.526 -4.864 4.895 1.00 78.25 71 LYS A N 1
ATOM 552 C CA . LYS A 1 71 ? -1.259 -4.281 4.424 1.00 78.25 71 LYS A CA 1
ATOM 553 C C . LYS A 1 71 ? -1.166 -4.245 2.901 1.00 78.25 71 LYS A C 1
ATOM 555 O O . LYS A 1 71 ? -1.812 -5.018 2.196 1.00 78.25 71 LYS A O 1
ATOM 560 N N . LEU A 1 72 ? -0.304 -3.354 2.410 1.00 80.69 72 LEU A N 1
ATOM 561 C CA . LEU A 1 72 ? 0.152 -3.373 1.025 1.00 80.69 72 LEU A CA 1
ATOM 562 C C . LEU A 1 72 ? 1.087 -4.563 0.817 1.00 80.69 72 LEU A C 1
ATOM 564 O O . LEU A 1 72 ? 2.122 -4.668 1.475 1.00 80.69 72 LEU A O 1
ATOM 568 N N . VAL A 1 73 ? 0.743 -5.417 -0.133 1.00 81.00 73 VAL A N 1
ATOM 569 C CA . VAL A 1 73 ? 1.572 -6.529 -0.587 1.00 81.00 73 VAL A CA 1
ATOM 570 C C . VAL A 1 73 ? 1.885 -6.351 -2.068 1.00 81.00 73 VAL A C 1
ATOM 572 O O . VAL A 1 73 ? 1.132 -5.726 -2.813 1.00 81.00 73 VAL A O 1
ATOM 575 N N . VAL A 1 74 ? 3.024 -6.878 -2.502 1.00 80.56 74 VAL A N 1
ATOM 576 C CA . VAL A 1 74 ? 3.364 -6.943 -3.925 1.00 80.56 74 VAL A CA 1
ATOM 577 C C . VAL A 1 74 ? 2.994 -8.337 -4.404 1.00 80.56 74 VAL A C 1
ATOM 579 O O . VAL A 1 74 ? 3.590 -9.318 -3.964 1.00 80.56 74 VAL A O 1
ATOM 582 N N . MET A 1 75 ? 1.991 -8.428 -5.273 1.00 78.81 75 MET A N 1
ATOM 583 C CA . MET A 1 75 ? 1.639 -9.673 -5.943 1.00 78.81 75 MET A CA 1
ATOM 584 C C . MET A 1 75 ? 2.506 -9.840 -7.183 1.00 78.81 75 MET A C 1
ATOM 586 O O . MET A 1 75 ? 2.563 -8.964 -8.044 1.00 78.81 75 MET A O 1
ATOM 590 N N . GLU A 1 76 ? 3.184 -10.979 -7.274 1.00 78.38 76 GLU A N 1
ATOM 591 C CA . GLU A 1 76 ? 3.963 -11.356 -8.448 1.00 78.38 76 GLU A CA 1
ATOM 592 C C . GLU A 1 76 ? 3.150 -12.312 -9.326 1.00 78.38 76 GLU A C 1
ATOM 594 O O . GLU A 1 76 ? 2.637 -13.324 -8.854 1.00 78.38 76 GLU A O 1
ATOM 599 N N . PHE A 1 77 ? 3.065 -12.012 -10.620 1.00 77.31 77 PHE A N 1
ATOM 600 C CA . PHE A 1 77 ? 2.384 -12.813 -11.633 1.00 77.31 77 PHE A CA 1
ATOM 601 C C . PHE A 1 77 ? 3.421 -13.585 -12.462 1.00 77.31 77 PHE A C 1
ATOM 603 O O . PHE A 1 77 ? 3.934 -13.064 -13.460 1.00 77.31 77 PHE A O 1
ATOM 610 N N . PRO A 1 78 ? 3.751 -14.838 -12.092 1.00 70.19 78 PRO A N 1
ATOM 611 C CA . PRO A 1 78 ? 4.778 -15.621 -12.780 1.00 70.19 78 PRO A CA 1
ATOM 612 C C . PRO A 1 78 ? 4.422 -15.937 -14.238 1.00 70.19 78 PRO A C 1
ATOM 614 O O . PRO A 1 78 ? 5.319 -16.141 -15.052 1.00 70.19 78 PRO A O 1
ATOM 617 N N . GLU A 1 79 ? 3.135 -15.943 -14.588 1.00 70.50 79 GLU A N 1
ATOM 618 C CA . GLU A 1 79 ? 2.667 -16.157 -15.962 1.00 70.50 79 GLU A CA 1
ATOM 619 C C . GLU A 1 79 ? 3.023 -14.991 -16.892 1.00 70.50 79 GLU A C 1
ATOM 621 O O . GLU A 1 79 ? 3.395 -15.218 -18.040 1.00 70.50 79 GLU A O 1
ATOM 626 N N . LYS A 1 80 ? 3.010 -13.749 -16.386 1.00 64.00 80 LYS A N 1
ATOM 627 C CA . LYS A 1 80 ? 3.430 -12.572 -17.160 1.00 64.00 80 LYS A CA 1
ATOM 628 C C . LYS A 1 80 ? 4.939 -12.580 -17.413 1.00 64.00 80 LYS A C 1
ATOM 630 O O . LYS A 1 80 ? 5.373 -12.200 -18.488 1.00 64.00 80 LYS A O 1
ATOM 635 N N . LYS A 1 81 ? 5.739 -13.079 -16.464 1.00 60.06 81 LYS A N 1
ATOM 636 C CA . LYS A 1 81 ? 7.214 -13.113 -16.532 1.00 60.06 81 LYS A CA 1
ATOM 637 C C . LYS A 1 81 ? 7.784 -13.972 -17.678 1.00 60.06 81 LYS A C 1
ATOM 639 O O . LYS A 1 81 ? 8.977 -13.886 -17.952 1.00 60.06 81 LYS A O 1
ATOM 644 N N . LYS A 1 82 ? 6.973 -14.840 -18.295 1.00 59.81 82 LYS A N 1
ATOM 645 C CA . LYS A 1 82 ? 7.408 -15.799 -19.327 1.00 59.81 82 LYS A CA 1
ATOM 646 C C . LYS A 1 82 ? 7.179 -15.341 -20.777 1.00 59.81 82 LYS A C 1
ATOM 648 O O . LYS A 1 82 ? 7.505 -16.127 -21.665 1.00 59.81 82 LYS A O 1
ATOM 653 N N . GLN A 1 83 ? 6.618 -14.150 -21.019 1.00 55.06 83 GLN A N 1
ATOM 654 C CA . GLN A 1 83 ? 6.502 -13.595 -22.379 1.00 55.06 83 GLN A CA 1
ATOM 655 C C . GLN A 1 83 ? 7.797 -12.942 -22.859 1.00 55.06 83 GLN A C 1
ATOM 657 O O . GLN A 1 83 ? 8.472 -12.285 -22.033 1.00 55.06 83 GLN A O 1
#

Mean predicted aligned error: 7.03 Å

Sequence (83 aa):
MAADAYRTSVGKMAMMAVEQRLSLYQAQHGDLPQGYDGFIREIIQPGEPAGLQLPMLPYYQEYAYDPATKKLVVMEFPEKKKQ

Secondary structure (DSSP, 8-state):
-HHHHHHHHHHHHHHHHHHHHHHHHHHHHSS---HHHHIIIIII-TTSTT--------TTEEEEEETTTTEEEEEE-TTGGG-

pLDDT: mean 78.77, std 10.59, range [51.88, 92.75]

Solvent-accessible surface area (backbone atoms only — not comparable to full-atom values): 4962 Å² total; per-residue (Å²): 115,69,67,61,57,47,51,52,53,49,44,52,52,35,53,51,52,47,52,50,36,46,52,52,43,23,73,73,70,75,48,67,65,78,51,51,69,43,35,45,57,74,50,34,26,75,90,46,97,86,31,52,75,68,69,87,64,58,97,36,42,44,84,40,59,40,76,89,80,70,39,85,42,79,47,73,41,72,76,60,67,74,112

Radius of gyration: 13.82 Å; Cα contacts (8 Å, |Δi|>4): 86; chains: 1; bounding box: 36×33×36 Å